Protein AF-A0A949MK57-F1 (afdb_monomer_lite)

Foldseek 3Di:
DDDDDDPDPFFPDKAKWFQFDPPPPLGRPDTHGPVPDDPVRVLRTFKMKMKTKGQDPCVVPPPDDRIDIDIDIGTDPPPD

Radius of gyration: 16.73 Å; chains: 1; bounding box: 33×36×44 Å

Secondary structure (DSSP, 8-state):
-PPP--SSTTEEEEEEEEEE-TTSSSS-SEEE-GGG--HHHHTTEEEEEEEEEEE-TTTTSTT--SEEEEEEEEE-----

pLDDT: mean 92.68, std 9.59, range [46.72, 98.56]

Structure (mmCIF, N/CA/C/O backbone):
data_AF-A0A949MK57-F1
#
_entry.id   AF-A0A949MK57-F1
#
loop_
_atom_site.group_PDB
_atom_site.id
_atom_site.type_symbol
_atom_site.label_atom_id
_atom_site.label_alt_id
_atom_site.label_comp_id
_atom_site.label_asym_id
_atom_site.label_entity_id
_atom_site.label_seq_id
_atom_site.pdbx_PDB_ins_code
_atom_site.Cartn_x
_atom_site.Cartn_y
_atom_site.Cartn_z
_atom_site.occupancy
_atom_site.B_iso_or_equiv
_atom_site.auth_seq_id
_atom_site.auth_comp_id
_atom_site.auth_asym_id
_atom_site.auth_atom_id
_atom_site.pdbx_PDB_model_num
ATOM 1 N N . GLY A 1 1 ? -16.329 -26.946 -0.737 1.00 70.81 1 GLY A N 1
ATOM 2 C CA . GLY A 1 1 ? -15.172 -26.098 -0.385 1.00 70.81 1 GLY A CA 1
ATOM 3 C C . GLY A 1 1 ? -15.124 -25.940 1.120 1.00 70.81 1 GLY A C 1
ATOM 4 O O . GLY A 1 1 ? -16.183 -25.999 1.732 1.00 70.81 1 GLY A O 1
ATOM 5 N N . ALA A 1 2 ? -13.938 -25.800 1.714 1.00 81.50 2 ALA A N 1
ATOM 6 C CA . ALA A 1 2 ? -13.810 -25.543 3.151 1.00 81.50 2 ALA A CA 1
ATOM 7 C C . ALA A 1 2 ? -14.327 -24.138 3.512 1.00 81.50 2 ALA A C 1
ATOM 9 O O . ALA A 1 2 ? -14.298 -23.235 2.673 1.00 81.50 2 ALA A O 1
ATOM 10 N N . ALA A 1 3 ? -14.803 -23.963 4.747 1.00 89.19 3 ALA A N 1
ATOM 11 C CA . ALA A 1 3 ? -15.186 -22.650 5.257 1.00 89.19 3 ALA A CA 1
ATOM 12 C C . ALA A 1 3 ? -13.947 -21.736 5.382 1.00 89.19 3 ALA A C 1
ATOM 14 O O . ALA A 1 3 ? -12.863 -22.237 5.697 1.00 89.19 3 ALA A O 1
ATOM 15 N N . PRO A 1 4 ? -14.078 -20.415 5.159 1.00 86.75 4 PRO A N 1
ATOM 16 C CA . PRO A 1 4 ? -12.982 -19.474 5.374 1.00 86.75 4 PRO A CA 1
ATOM 17 C C . PRO A 1 4 ? -12.433 -19.556 6.805 1.00 86.75 4 PRO A C 1
ATOM 19 O O . PRO A 1 4 ? -13.199 -19.525 7.767 1.00 86.75 4 PRO A O 1
ATOM 22 N N . GLN A 1 5 ? -11.106 -19.631 6.945 1.00 91.56 5 GLN A N 1
ATOM 23 C CA . GLN A 1 5 ? -10.420 -19.658 8.237 1.00 91.56 5 GLN A CA 1
ATOM 24 C C . GLN A 1 5 ? -9.773 -18.303 8.531 1.00 91.56 5 GLN A C 1
ATOM 26 O O . GLN A 1 5 ? -9.000 -17.779 7.728 1.00 91.56 5 GLN A O 1
ATOM 31 N N . THR A 1 6 ? -10.042 -17.753 9.714 1.00 89.88 6 THR A N 1
ATOM 32 C CA . THR A 1 6 ? -9.343 -16.563 10.205 1.00 89.88 6 THR A CA 1
ATOM 33 C C . THR A 1 6 ? -7.877 -16.891 10.483 1.00 89.88 6 THR A C 1
ATOM 35 O O . THR A 1 6 ? -7.582 -17.757 11.302 1.00 89.88 6 THR A O 1
ATOM 38 N N . LEU A 1 7 ? -6.959 -16.173 9.827 1.00 89.00 7 LEU A N 1
ATOM 39 C CA . LEU A 1 7 ? -5.515 -16.311 10.057 1.00 89.00 7 LEU A CA 1
ATOM 40 C C . LEU A 1 7 ? -5.026 -15.436 11.215 1.00 89.00 7 LEU A C 1
ATOM 42 O O . LEU A 1 7 ? -4.207 -15.869 12.018 1.00 89.00 7 LEU A O 1
ATOM 46 N N . VAL A 1 8 ? -5.536 -14.205 11.300 1.00 88.75 8 VAL A N 1
ATOM 47 C CA . VAL A 1 8 ? -5.186 -13.246 12.352 1.00 88.75 8 VAL A CA 1
ATOM 48 C C . VAL A 1 8 ? -6.471 -12.600 12.869 1.00 88.75 8 VAL A C 1
ATOM 50 O O . VAL A 1 8 ? -7.128 -11.873 12.118 1.00 88.75 8 VAL A O 1
ATOM 53 N N . PRO A 1 9 ? -6.863 -12.855 14.128 1.00 88.00 9 PRO A N 1
ATOM 54 C CA . PRO A 1 9 ? -8.012 -12.194 14.734 1.00 88.00 9 PRO A CA 1
ATOM 55 C C . PRO A 1 9 ? -7.845 -10.670 14.766 1.00 88.00 9 PRO A C 1
ATOM 57 O O . PRO A 1 9 ? -6.751 -10.154 14.983 1.00 88.00 9 PRO A O 1
ATOM 60 N N . GLY A 1 10 ? -8.944 -9.940 14.574 1.00 88.00 10 GLY A N 1
ATOM 61 C CA . GLY A 1 10 ? -8.974 -8.479 14.704 1.00 88.00 10 GLY A CA 1
ATOM 62 C C . GLY A 1 10 ? -8.528 -7.692 13.469 1.00 88.00 10 GLY A C 1
ATOM 63 O O . GLY A 1 10 ? -8.743 -6.482 13.453 1.00 88.00 10 GLY A O 1
ATOM 64 N N . VAL A 1 11 ? -7.982 -8.345 12.434 1.00 93.44 11 VAL A N 1
ATOM 65 C CA . VAL A 1 11 ? -7.808 -7.731 11.107 1.00 93.44 11 VAL A CA 1
ATOM 66 C C . VAL A 1 11 ? -9.177 -7.600 10.446 1.00 93.44 11 VAL A C 1
ATOM 68 O O . VAL A 1 11 ? -9.871 -8.597 10.251 1.00 93.44 11 VAL A O 1
ATOM 71 N N . THR A 1 12 ? -9.560 -6.379 10.087 1.00 94.50 12 THR A N 1
ATOM 72 C CA . THR A 1 12 ? -10.847 -6.078 9.440 1.00 94.50 12 THR A CA 1
ATOM 73 C C . THR A 1 12 ? -10.710 -5.714 7.974 1.00 94.50 12 THR A C 1
ATOM 75 O O . THR A 1 12 ? -11.671 -5.847 7.221 1.00 94.50 12 THR A O 1
ATOM 78 N N . ASN A 1 13 ? -9.522 -5.280 7.549 1.00 95.56 13 ASN A N 1
ATOM 79 C CA . ASN A 1 13 ? -9.241 -4.998 6.151 1.00 95.56 13 ASN A CA 1
ATOM 80 C C . ASN A 1 13 ? -7.760 -5.216 5.822 1.00 95.56 13 ASN A C 1
ATOM 82 O O . ASN A 1 13 ? -6.886 -5.077 6.683 1.00 95.56 13 ASN A O 1
ATOM 86 N N . MET A 1 14 ? -7.488 -5.506 4.554 1.00 95.62 14 MET A N 1
ATOM 87 C CA . MET A 1 14 ? -6.149 -5.553 3.984 1.00 95.62 14 MET A CA 1
ATOM 88 C C . MET A 1 14 ? -6.158 -4.847 2.630 1.00 95.62 14 MET A C 1
ATOM 90 O O . MET A 1 14 ? -6.980 -5.157 1.770 1.00 95.62 14 MET A O 1
ATOM 94 N N . SER A 1 15 ? -5.207 -3.941 2.420 1.00 97.50 15 SER A N 1
ATOM 95 C CA . SER A 1 15 ? -4.927 -3.361 1.109 1.00 97.50 15 SER A CA 1
ATOM 96 C C . SER A 1 15 ? -3.491 -3.641 0.686 1.00 97.50 15 SER A C 1
ATOM 98 O O . SER A 1 15 ? -2.578 -3.774 1.506 1.00 97.50 15 SER A O 1
ATOM 100 N N . VAL A 1 16 ? -3.309 -3.772 -0.625 1.00 98.00 16 VAL A N 1
ATOM 101 C CA . VAL A 1 16 ? -2.031 -4.110 -1.244 1.00 98.00 16 VAL A CA 1
ATOM 102 C C . VAL A 1 16 ? -1.782 -3.152 -2.401 1.00 98.00 16 VAL A C 1
ATOM 104 O O . VAL A 1 16 ? -2.629 -3.010 -3.282 1.00 98.00 16 VAL A O 1
ATOM 107 N N . LEU A 1 17 ? -0.614 -2.510 -2.395 1.00 98.56 17 LEU A N 1
ATOM 108 C CA . LEU A 1 17 ? -0.106 -1.712 -3.508 1.00 98.56 17 LEU A CA 1
ATOM 109 C C . LEU A 1 17 ? 1.239 -2.268 -3.981 1.00 98.56 17 LEU A C 1
ATOM 111 O O . LEU A 1 17 ? 2.064 -2.694 -3.172 1.00 98.56 17 LEU A O 1
ATOM 115 N N . TYR A 1 18 ? 1.488 -2.206 -5.281 1.00 98.00 18 TYR A N 1
ATOM 116 C CA . TYR A 1 18 ? 2.715 -2.679 -5.912 1.00 98.00 18 TYR A CA 1
ATOM 117 C C . TYR A 1 18 ? 3.660 -1.508 -6.152 1.00 98.00 18 TYR A C 1
ATOM 119 O O . TYR A 1 18 ? 3.293 -0.545 -6.821 1.00 98.00 18 TYR A O 1
ATOM 127 N N . GLY A 1 19 ? 4.866 -1.585 -5.594 1.00 97.50 19 GLY A N 1
ATOM 128 C CA . GLY A 1 19 ? 5.939 -0.633 -5.837 1.00 97.50 19 GLY A CA 1
ATOM 129 C C . GLY A 1 19 ? 6.609 -0.925 -7.176 1.00 97.50 19 GLY A C 1
ATOM 130 O O . GLY A 1 19 ? 7.327 -1.919 -7.295 1.00 97.50 19 GLY A O 1
ATOM 131 N N . VAL A 1 20 ? 6.373 -0.068 -8.166 1.00 97.00 20 VAL A N 1
ATOM 132 C CA . VAL A 1 20 ? 6.844 -0.220 -9.550 1.00 97.00 20 VAL A CA 1
ATOM 133 C C . VAL A 1 20 ? 7.978 0.763 -9.816 1.00 97.00 20 VAL A C 1
ATOM 135 O O . VAL A 1 20 ? 7.867 1.939 -9.472 1.00 97.00 20 VAL A O 1
ATOM 138 N N . ASP A 1 21 ? 9.059 0.289 -10.429 1.00 95.62 21 ASP A N 1
ATOM 139 C CA . ASP A 1 21 ? 10.189 1.108 -10.870 1.00 95.62 21 ASP A CA 1
ATOM 140 C C . ASP A 1 21 ? 10.003 1.538 -12.328 1.00 95.62 21 ASP A C 1
ATOM 142 O O . ASP A 1 21 ? 10.436 0.867 -13.264 1.00 95.62 21 ASP A O 1
ATOM 146 N N . THR A 1 22 ? 9.326 2.664 -12.539 1.00 94.25 22 THR A N 1
ATOM 147 C CA . THR A 1 22 ? 9.089 3.191 -13.893 1.00 94.25 22 THR A CA 1
ATOM 148 C C . THR A 1 22 ? 10.269 3.963 -14.472 1.00 94.25 22 THR A C 1
ATOM 150 O O . THR A 1 22 ? 10.201 4.370 -15.628 1.00 94.25 22 THR A O 1
ATOM 153 N N . ALA A 1 23 ? 11.322 4.194 -13.684 1.00 93.31 23 ALA A N 1
ATOM 154 C CA . ALA A 1 23 ? 12.514 4.928 -14.106 1.00 93.31 23 ALA A CA 1
ATOM 155 C C . ALA A 1 23 ? 13.744 4.023 -14.290 1.00 93.31 23 ALA A C 1
ATOM 157 O O . ALA A 1 23 ? 14.825 4.539 -14.561 1.00 93.31 23 ALA A O 1
ATOM 158 N N . ALA A 1 24 ? 13.595 2.701 -14.134 1.00 89.56 24 ALA A N 1
ATOM 159 C CA . ALA A 1 24 ? 14.692 1.728 -14.162 1.00 89.56 24 ALA A CA 1
ATOM 160 C C . ALA A 1 24 ? 15.838 2.067 -13.181 1.00 89.56 24 ALA A C 1
ATOM 162 O O . ALA A 1 24 ? 17.013 1.832 -13.455 1.00 89.56 24 ALA A O 1
ATOM 163 N N . SER A 1 25 ? 15.484 2.634 -12.028 1.00 90.19 25 SER A N 1
ATOM 164 C CA . SER A 1 25 ? 16.400 3.082 -10.972 1.00 90.19 25 SER A CA 1
ATOM 165 C C . SER A 1 25 ? 16.838 1.971 -10.007 1.00 90.19 25 SER A C 1
ATOM 167 O O . SER A 1 25 ? 17.731 2.173 -9.187 1.00 90.19 25 SER A O 1
ATOM 169 N N . GLY A 1 26 ? 16.185 0.809 -10.063 1.00 89.12 26 GLY A N 1
ATOM 170 C CA . GLY A 1 26 ? 16.325 -0.276 -9.096 1.00 89.12 26 GLY A CA 1
ATOM 171 C C . GLY A 1 26 ? 15.396 -0.154 -7.882 1.00 89.12 26 GLY A C 1
ATOM 172 O O . GLY A 1 26 ? 15.331 -1.091 -7.086 1.00 89.12 26 GLY A O 1
ATOM 173 N N . ALA A 1 27 ? 14.639 0.940 -7.746 1.00 91.56 27 ALA A N 1
ATOM 174 C CA . ALA A 1 27 ? 13.730 1.188 -6.627 1.00 91.56 27 ALA A CA 1
ATOM 175 C C . ALA A 1 27 ? 12.318 1.595 -7.099 1.00 91.56 27 ALA A C 1
ATOM 177 O O . ALA A 1 27 ? 12.170 2.161 -8.180 1.00 91.56 27 ALA A O 1
ATOM 178 N N . PRO A 1 28 ? 11.259 1.348 -6.300 1.00 94.56 28 PRO A N 1
ATOM 179 C CA . PRO A 1 28 ? 9.918 1.823 -6.626 1.00 94.56 28 PRO A CA 1
ATOM 180 C C . PRO A 1 28 ? 9.862 3.348 -6.779 1.00 94.56 28 PR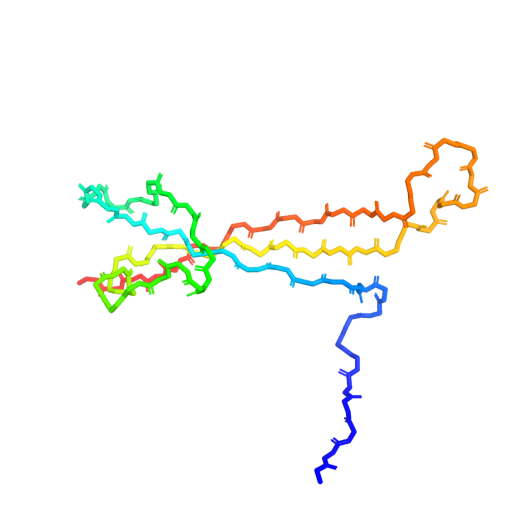O A C 1
ATOM 182 O O . PRO A 1 28 ? 10.177 4.076 -5.837 1.00 94.56 28 PRO A O 1
ATOM 185 N N . THR A 1 29 ? 9.377 3.826 -7.921 1.00 96.00 29 THR A N 1
ATOM 186 C CA . THR A 1 29 ? 9.071 5.245 -8.160 1.00 96.00 29 THR A CA 1
ATOM 187 C C . THR A 1 29 ? 7.627 5.582 -7.795 1.00 96.00 29 THR A C 1
ATOM 189 O O . THR A 1 29 ? 7.330 6.713 -7.417 1.00 96.00 29 THR A O 1
ATOM 192 N N . GLN A 1 30 ? 6.726 4.598 -7.861 1.00 96.88 30 GLN A N 1
ATOM 193 C CA . GLN A 1 30 ? 5.316 4.751 -7.506 1.00 96.88 30 GLN A CA 1
ATOM 194 C C . GLN A 1 30 ? 4.718 3.467 -6.926 1.00 96.88 30 GLN A C 1
ATOM 196 O O . GLN A 1 30 ? 5.228 2.371 -7.155 1.00 96.88 30 GLN A O 1
ATOM 201 N N . TYR A 1 31 ? 3.615 3.610 -6.185 1.00 97.88 31 TYR A N 1
ATOM 202 C CA . TYR A 1 31 ? 2.827 2.497 -5.652 1.00 97.88 31 TYR A CA 1
ATOM 203 C C . TYR A 1 31 ? 1.449 2.472 -6.308 1.00 97.88 31 TYR A C 1
ATOM 205 O O . TYR A 1 31 ? 0.689 3.429 -6.173 1.00 97.88 31 TYR A O 1
ATOM 213 N N . LEU A 1 32 ? 1.126 1.377 -6.993 1.00 98.31 32 LEU A N 1
ATOM 214 C CA . LEU A 1 32 ? -0.102 1.229 -7.774 1.00 98.31 32 LEU A CA 1
ATOM 215 C C . LEU A 1 32 ? -1.010 0.144 -7.193 1.00 98.31 32 LEU A C 1
ATOM 217 O O . LEU A 1 32 ? -0.541 -0.897 -6.731 1.00 98.31 32 LEU A O 1
ATOM 221 N N . ALA A 1 33 ? -2.323 0.373 -7.235 1.00 98.00 33 ALA A N 1
ATOM 222 C CA . ALA A 1 33 ? -3.306 -0.676 -6.978 1.00 98.00 33 ALA A CA 1
ATOM 223 C C . ALA A 1 33 ? -3.345 -1.665 -8.151 1.00 98.00 33 ALA A C 1
ATOM 225 O O . ALA A 1 33 ? -3.043 -1.291 -9.284 1.00 98.00 33 ALA A O 1
ATOM 226 N N . ALA A 1 34 ? -3.782 -2.904 -7.903 1.00 97.00 34 ALA A N 1
ATOM 227 C CA . ALA A 1 34 ? -3.886 -3.936 -8.943 1.00 97.00 34 ALA A CA 1
ATOM 228 C C . ALA A 1 34 ? -4.703 -3.476 -10.166 1.00 97.00 34 ALA A C 1
ATOM 230 O O . ALA A 1 34 ? -4.346 -3.784 -11.297 1.00 97.00 34 ALA A O 1
ATOM 231 N N . SER A 1 35 ? -5.763 -2.694 -9.942 1.00 97.62 35 SER A N 1
ATOM 232 C CA . SER A 1 35 ? -6.628 -2.149 -10.996 1.00 97.62 35 SER A CA 1
ATOM 233 C C . SER A 1 35 ? -5.939 -1.140 -11.922 1.00 97.62 35 SER A C 1
ATOM 235 O O . SER A 1 35 ? -6.434 -0.901 -13.017 1.00 97.62 35 SER A O 1
ATOM 237 N N . ALA A 1 36 ? -4.815 -0.556 -11.501 1.00 97.38 36 ALA A N 1
ATOM 238 C CA . ALA A 1 36 ? -4.017 0.383 -12.289 1.00 97.38 36 ALA A CA 1
ATOM 239 C C . ALA A 1 36 ? -2.773 -0.274 -12.920 1.00 97.38 36 ALA A C 1
ATOM 241 O O . ALA A 1 36 ? -1.981 0.404 -13.577 1.00 97.38 36 ALA A O 1
ATOM 242 N N . MET A 1 37 ? -2.568 -1.580 -12.713 1.00 97.25 37 MET A N 1
ATOM 243 C CA . MET A 1 37 ? -1.420 -2.302 -13.260 1.00 97.25 37 MET A CA 1
ATOM 244 C C . MET A 1 37 ? -1.641 -2.653 -14.733 1.00 97.25 37 MET A C 1
ATOM 246 O O . MET A 1 37 ? -2.708 -3.112 -15.133 1.00 97.25 37 MET A O 1
ATOM 250 N N . THR A 1 38 ? -0.590 -2.497 -15.535 1.00 96.56 38 THR A N 1
ATOM 251 C CA . THR A 1 38 ? -0.525 -2.970 -16.925 1.00 96.56 38 THR A CA 1
ATOM 252 C C . THR A 1 38 ? 0.449 -4.150 -17.022 1.00 96.56 38 THR A C 1
ATOM 254 O O . THR A 1 38 ? 1.298 -4.298 -16.138 1.00 96.56 38 THR A O 1
ATOM 257 N N . PRO A 1 39 ? 0.400 -4.974 -18.091 1.00 95.12 39 PRO A N 1
ATOM 258 C CA . PRO A 1 39 ? 1.378 -6.043 -18.320 1.00 95.12 39 PRO A CA 1
ATOM 259 C C . PRO A 1 39 ? 2.843 -5.601 -18.165 1.00 95.12 39 PRO A C 1
ATOM 261 O O . PRO A 1 39 ? 3.634 -6.315 -17.558 1.00 95.12 39 PRO A O 1
ATOM 264 N N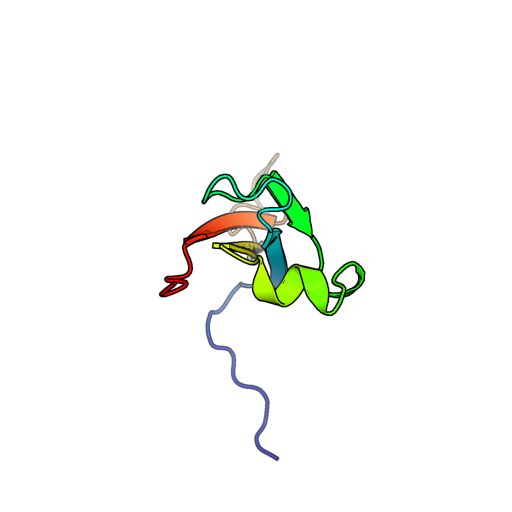 . ALA A 1 40 ? 3.186 -4.395 -18.631 1.00 93.12 40 ALA A N 1
ATOM 265 C CA . ALA A 1 40 ? 4.539 -3.844 -18.532 1.00 93.12 40 ALA A CA 1
ATOM 266 C C . ALA A 1 40 ? 4.939 -3.435 -17.102 1.00 93.12 40 ALA A C 1
ATOM 268 O O . ALA A 1 40 ? 6.113 -3.476 -16.752 1.00 93.12 40 ALA A O 1
ATOM 269 N N . TYR A 1 41 ? 3.986 -3.051 -16.247 1.00 95.44 41 TYR A N 1
ATOM 270 C CA . TYR A 1 41 ? 4.301 -2.701 -14.859 1.00 95.44 41 TYR A CA 1
ATOM 271 C C . TYR A 1 41 ? 4.611 -3.919 -13.998 1.00 95.44 41 TYR A C 1
ATOM 273 O O . TYR A 1 41 ? 5.419 -3.809 -13.077 1.00 95.44 41 TYR A O 1
ATOM 281 N N . TRP A 1 42 ? 4.042 -5.086 -14.313 1.00 94.06 42 TRP A N 1
ATOM 282 C CA . TRP A 1 42 ? 4.318 -6.318 -13.572 1.00 94.06 42 TRP A CA 1
ATOM 283 C C . TRP A 1 42 ? 5.790 -6.726 -13.630 1.00 94.06 42 TRP A C 1
ATOM 285 O O . TRP A 1 42 ? 6.349 -7.136 -12.615 1.00 94.06 42 TRP A O 1
ATOM 295 N N . THR A 1 43 ? 6.447 -6.544 -14.777 1.00 92.81 43 THR A N 1
ATOM 296 C CA . THR A 1 43 ? 7.875 -6.858 -14.935 1.00 92.81 43 THR A CA 1
ATOM 297 C C . THR A 1 43 ? 8.786 -5.866 -14.204 1.00 92.81 43 THR A C 1
ATOM 299 O O . THR A 1 43 ? 9.952 -6.166 -13.956 1.00 92.81 43 THR A O 1
ATOM 302 N N . ALA A 1 44 ? 8.260 -4.701 -13.820 1.00 94.62 44 ALA A N 1
ATOM 303 C CA . ALA A 1 44 ? 8.989 -3.628 -13.149 1.00 94.62 44 ALA A CA 1
ATOM 304 C C . ALA A 1 44 ? 8.695 -3.528 -11.638 1.00 94.62 44 ALA A C 1
ATOM 306 O O . ALA A 1 44 ? 9.137 -2.581 -10.984 1.00 94.62 44 ALA A O 1
ATOM 307 N N . VAL A 1 45 ? 7.966 -4.484 -11.050 1.00 95.81 45 VAL A N 1
ATOM 308 C CA . VAL A 1 45 ? 7.703 -4.496 -9.603 1.00 95.81 45 VAL A CA 1
ATOM 309 C C . VAL A 1 45 ? 8.996 -4.774 -8.824 1.00 95.81 45 VAL A C 1
ATOM 311 O O . VAL A 1 45 ? 9.751 -5.697 -9.141 1.00 95.81 45 VAL A O 1
ATOM 314 N N . LYS A 1 46 ? 9.233 -3.978 -7.775 1.00 95.69 46 LYS A N 1
ATOM 315 C CA . LYS A 1 46 ? 10.372 -4.104 -6.846 1.00 95.69 46 LYS A CA 1
ATOM 316 C C . LYS A 1 46 ? 9.945 -4.311 -5.394 1.00 95.69 46 LYS A C 1
ATOM 318 O O . LYS A 1 46 ? 10.723 -4.809 -4.584 1.00 95.69 46 LYS A O 1
ATOM 323 N N . SER A 1 47 ? 8.721 -3.937 -5.033 1.00 96.88 47 SER A N 1
ATOM 324 C CA . SER A 1 47 ? 8.206 -4.136 -3.680 1.00 96.88 47 SER A CA 1
ATOM 325 C C . SER A 1 47 ? 6.690 -4.273 -3.658 1.00 96.88 47 SER A C 1
ATOM 327 O O . SER A 1 47 ? 5.994 -3.958 -4.624 1.00 96.88 47 SER A O 1
ATOM 329 N N . VAL A 1 48 ? 6.170 -4.712 -2.519 1.00 97.62 48 VAL A N 1
ATOM 330 C CA . VAL A 1 48 ? 4.746 -4.661 -2.199 1.00 97.62 48 VAL A CA 1
ATOM 331 C C . VAL A 1 48 ? 4.575 -3.880 -0.902 1.00 97.62 48 VAL A C 1
ATOM 333 O O . VAL A 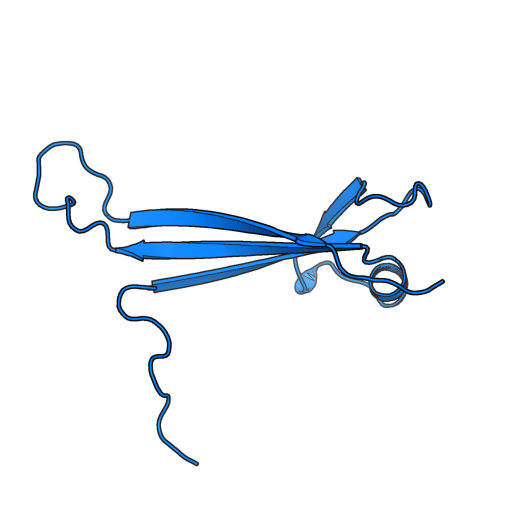1 48 ? 5.280 -4.124 0.076 1.00 97.62 48 VAL A O 1
ATOM 336 N N . ARG A 1 49 ? 3.638 -2.935 -0.876 1.00 98.31 49 ARG A N 1
ATOM 337 C CA . ARG A 1 49 ? 3.183 -2.266 0.342 1.00 98.31 49 ARG 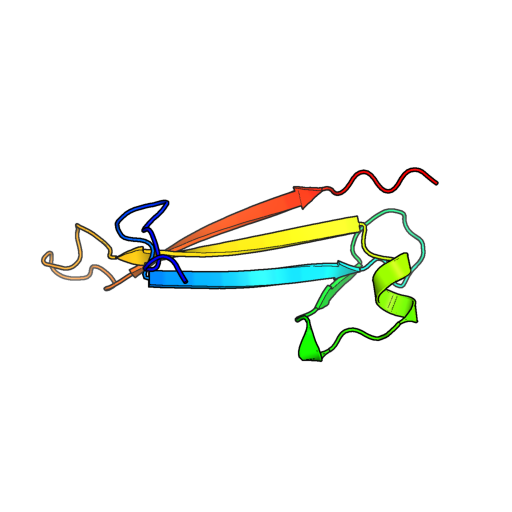A CA 1
ATOM 338 C C . ARG A 1 49 ? 1.881 -2.913 0.785 1.00 98.31 49 ARG A C 1
ATOM 340 O O . ARG A 1 49 ? 0.874 -2.806 0.091 1.00 98.31 49 ARG A O 1
ATOM 347 N N . VAL A 1 50 ? 1.918 -3.558 1.942 1.00 98.00 50 VAL A N 1
ATOM 348 C CA . VAL A 1 50 ? 0.751 -4.159 2.586 1.00 98.00 50 VAL A CA 1
ATOM 349 C C . VAL A 1 50 ? 0.318 -3.258 3.732 1.00 98.00 50 VAL A C 1
ATOM 351 O O . VAL A 1 50 ? 1.138 -2.920 4.588 1.00 98.00 50 VAL A O 1
ATOM 354 N N . THR A 1 51 ? -0.960 -2.895 3.762 1.00 98.25 51 THR A N 1
ATOM 355 C CA . THR A 1 51 ? -1.576 -2.187 4.884 1.00 98.25 51 THR A CA 1
ATOM 356 C C . THR A 1 51 ? -2.679 -3.054 5.474 1.00 98.25 51 THR A C 1
ATOM 358 O O . THR A 1 51 ? -3.603 -3.464 4.776 1.00 98.25 51 THR A O 1
ATOM 361 N N . LEU A 1 52 ? -2.571 -3.334 6.768 1.00 97.19 52 LEU A N 1
ATOM 362 C CA . LEU A 1 52 ? -3.570 -4.049 7.552 1.00 97.19 52 LEU A CA 1
ATOM 363 C C . LEU A 1 52 ? -4.309 -3.058 8.444 1.00 97.19 52 LEU A C 1
ATOM 365 O O . LEU A 1 52 ? -3.680 -2.232 9.109 1.00 97.19 52 LEU A O 1
ATOM 369 N N . THR A 1 53 ? -5.631 -3.165 8.481 1.00 97.75 53 THR A N 1
ATOM 370 C CA . THR A 1 53 ? -6.485 -2.416 9.403 1.00 97.75 53 THR A CA 1
ATOM 371 C C . THR A 1 53 ? -6.955 -3.353 10.505 1.00 97.75 53 THR A C 1
ATOM 373 O O . THR A 1 53 ? -7.485 -4.427 10.221 1.00 97.75 53 THR A O 1
ATOM 376 N N . PHE A 1 54 ? -6.769 -2.936 11.753 1.00 96.38 54 PHE A N 1
ATOM 377 C CA . PHE A 1 54 ? -7.187 -3.670 12.940 1.00 96.38 54 PHE A CA 1
ATOM 378 C C . PHE A 1 54 ? -8.249 -2.893 13.703 1.00 96.38 54 PHE A C 1
ATOM 380 O O . PHE A 1 54 ? -8.205 -1.661 13.738 1.00 96.38 54 PHE A O 1
ATOM 387 N N . ASN A 1 55 ? -9.138 -3.606 14.390 1.00 94.69 55 ASN A N 1
ATOM 388 C CA . ASN A 1 55 ? -9.950 -2.998 15.442 1.00 94.69 55 ASN A CA 1
ATOM 389 C C . ASN A 1 55 ? -9.041 -2.441 16.542 1.00 94.69 55 ASN A C 1
ATOM 391 O O . ASN A 1 55 ? -8.125 -3.124 17.001 1.00 94.69 55 ASN A O 1
ATOM 395 N N . ASN A 1 56 ? -9.300 -1.209 16.977 1.00 94.44 56 ASN A N 1
ATOM 396 C CA . ASN A 1 56 ? -8.566 -0.616 18.085 1.00 94.44 56 ASN A CA 1
ATOM 397 C C . ASN A 1 56 ? -9.156 -1.110 19.420 1.00 94.44 56 ASN A C 1
ATOM 399 O O . ASN A 1 56 ? -10.295 -0.752 19.732 1.00 94.44 56 ASN A O 1
ATOM 403 N N . PRO A 1 57 ? -8.417 -1.871 20.249 1.00 93.19 57 PRO A N 1
ATOM 404 C CA . PRO A 1 57 ? -8.922 -2.312 21.552 1.00 93.19 57 PRO A CA 1
ATOM 405 C C . PRO A 1 57 ? -9.186 -1.143 22.511 1.00 93.19 57 PRO A C 1
ATOM 407 O O . PRO A 1 57 ? -9.955 -1.288 23.457 1.00 93.19 57 PRO A O 1
ATOM 410 N N . LEU A 1 58 ? -8.582 0.024 22.260 1.00 95.81 58 LEU A N 1
ATOM 411 C CA . LEU A 1 58 ? -8.802 1.236 23.040 1.00 95.81 58 LEU A CA 1
ATOM 412 C C . LEU A 1 58 ? -9.987 2.069 22.541 1.00 95.81 58 LEU A C 1
ATOM 414 O O . LEU A 1 58 ? -10.273 3.084 23.160 1.00 95.81 58 LEU A O 1
ATOM 418 N N . TYR A 1 59 ? -10.696 1.668 21.479 1.00 95.94 59 TYR A N 1
ATOM 419 C CA . TYR A 1 59 ? -11.851 2.414 20.959 1.00 95.94 59 TYR A CA 1
ATOM 420 C C . TYR A 1 59 ? -12.903 2.811 22.020 1.00 95.94 59 TYR A C 1
ATOM 422 O O . TYR A 1 59 ? -13.437 3.913 21.919 1.00 95.94 59 TYR A O 1
ATOM 430 N N . PRO A 1 60 ? -13.182 2.004 23.068 1.00 96.50 60 PRO A N 1
ATOM 431 C CA . PRO A 1 60 ? -14.097 2.420 24.134 1.00 96.50 60 PRO A CA 1
ATOM 432 C C . PRO A 1 60 ? -13.613 3.617 24.972 1.00 96.50 60 PRO A C 1
ATOM 434 O O . PRO A 1 60 ? -14.393 4.173 25.740 1.00 96.50 60 PRO A O 1
ATOM 437 N N . GLN A 1 61 ? -12.336 3.999 24.875 1.00 97.00 61 GLN A N 1
ATOM 438 C CA . GLN A 1 61 ? -11.771 5.137 25.595 1.00 97.00 61 GLN A CA 1
ATOM 439 C C . GLN A 1 61 ? -12.015 6.448 24.826 1.00 97.00 61 GLN A C 1
ATOM 441 O O . GLN A 1 61 ? -11.895 6.473 23.596 1.00 97.00 61 GLN A O 1
ATOM 446 N N . PRO A 1 62 ? -12.296 7.567 25.520 1.00 97.12 62 PRO A N 1
ATOM 447 C CA . PRO A 1 62 ? -12.508 8.857 24.871 1.00 97.12 62 PRO A CA 1
ATOM 448 C C . PRO A 1 62 ? -11.340 9.262 23.958 1.00 97.12 62 PRO A C 1
ATOM 450 O O . PRO A 1 62 ? -10.178 9.232 24.360 1.00 97.12 62 PRO A O 1
ATOM 453 N N . GLY A 1 63 ? -11.658 9.666 22.726 1.00 96.00 63 GLY A N 1
ATOM 454 C CA . GLY A 1 63 ? -10.683 10.184 21.758 1.00 96.00 63 GLY A CA 1
ATOM 455 C C . GLY A 1 63 ? -9.906 9.130 20.961 1.00 96.00 63 GLY A C 1
ATOM 456 O O . GLY A 1 63 ? -9.040 9.499 20.171 1.00 96.00 63 GLY A O 1
ATOM 457 N N . GLN A 1 64 ? -10.199 7.838 21.124 1.00 97.56 64 GLN A N 1
ATOM 458 C CA . GLN A 1 64 ? -9.530 6.773 20.374 1.00 97.56 64 GLN A CA 1
ATOM 459 C C . GLN A 1 64 ? -10.239 6.472 19.040 1.00 97.56 64 GLN A C 1
ATOM 461 O O . GLN A 1 64 ? -11.468 6.384 19.004 1.00 97.56 64 GLN A O 1
ATOM 466 N N . PRO A 1 65 ? -9.504 6.278 17.925 1.00 96.56 65 PRO A N 1
ATOM 467 C CA . PRO A 1 65 ? -10.111 5.889 16.654 1.00 96.56 65 PRO A CA 1
ATOM 468 C C . PRO A 1 65 ? -10.634 4.449 16.718 1.00 96.56 65 PRO A C 1
ATOM 470 O O . PRO A 1 65 ? -10.082 3.621 17.441 1.00 96.56 65 PRO A O 1
ATOM 473 N N . ALA A 1 66 ? -11.651 4.120 15.916 1.00 95.19 66 ALA A N 1
ATOM 474 C CA . ALA A 1 66 ? -12.220 2.766 15.857 1.00 95.19 66 ALA A CA 1
ATOM 475 C C . ALA A 1 66 ? -11.230 1.708 15.348 1.00 95.19 66 ALA A C 1
ATOM 477 O O . ALA A 1 66 ? -11.310 0.536 15.718 1.00 95.19 66 ALA A O 1
ATOM 478 N N . THR A 1 67 ? -10.272 2.123 14.519 1.00 96.44 67 THR A N 1
ATOM 479 C CA . THR A 1 67 ? -9.287 1.234 13.909 1.00 96.44 67 THR A CA 1
ATOM 480 C C . THR A 1 67 ? -7.890 1.824 13.938 1.00 96.44 67 THR A C 1
ATOM 482 O O . THR A 1 67 ? -7.721 3.043 13.895 1.00 96.44 67 THR A O 1
ATOM 485 N N . VAL A 1 68 ? -6.890 0.950 13.911 1.00 96.44 68 VAL A N 1
ATOM 486 C CA . VAL A 1 68 ? -5.479 1.304 13.722 1.00 96.44 68 VAL A CA 1
ATOM 487 C C . VAL A 1 68 ? -4.927 0.605 12.485 1.00 96.44 68 VAL A C 1
ATOM 489 O O . VAL A 1 68 ? -5.384 -0.477 12.116 1.00 96.44 68 VAL A O 1
ATOM 492 N N . THR A 1 69 ? -3.946 1.220 11.827 1.00 97.19 69 THR A N 1
ATOM 493 C CA . THR A 1 69 ? -3.333 0.664 10.616 1.00 97.19 69 THR A CA 1
ATOM 494 C C . THR A 1 69 ? -1.878 0.298 10.841 1.00 97.19 69 THR A C 1
ATOM 496 O O . THR A 1 69 ? -1.109 1.098 11.370 1.00 97.19 69 THR A O 1
ATOM 499 N N . PHE A 1 70 ? -1.479 -0.866 10.343 1.00 95.81 70 PHE A N 1
ATOM 500 C CA . PHE A 1 70 ? -0.087 -1.282 10.234 1.00 95.81 70 PHE A CA 1
ATOM 501 C C . PHE A 1 70 ? 0.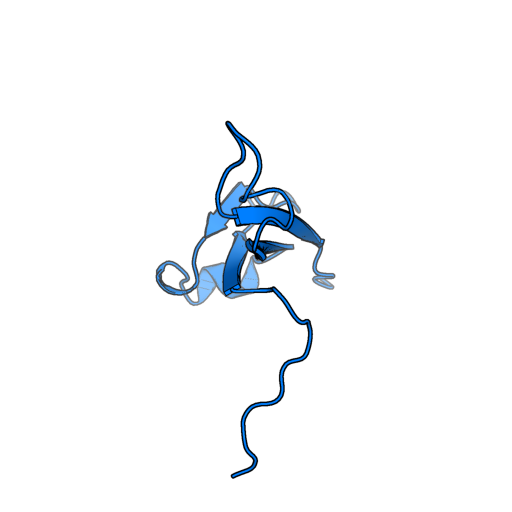296 -1.354 8.759 1.00 95.81 70 PHE A C 1
ATOM 503 O O . PHE A 1 70 ? -0.379 -2.029 7.986 1.00 95.81 70 PHE A O 1
ATOM 510 N N . THR A 1 71 ? 1.381 -0.685 8.365 1.00 98.12 71 THR A N 1
ATOM 511 C CA . THR A 1 71 ? 1.890 -0.734 6.989 1.00 98.12 71 THR A CA 1
ATOM 512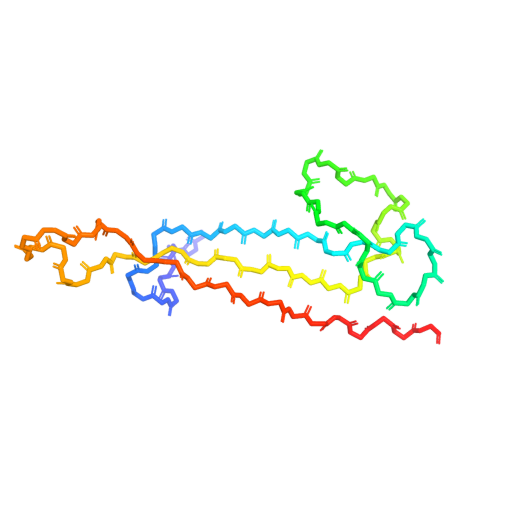 C C . THR A 1 71 ? 3.284 -1.338 6.960 1.00 98.12 71 THR A C 1
ATOM 514 O O . THR A 1 71 ? 4.175 -0.897 7.687 1.00 98.12 71 THR A O 1
ATOM 517 N N . ARG A 1 72 ? 3.494 -2.306 6.065 1.00 97.62 72 ARG A N 1
ATOM 518 C CA . ARG A 1 72 ? 4.801 -2.901 5.788 1.00 97.62 72 ARG A CA 1
ATOM 519 C C . ARG A 1 72 ? 5.104 -2.827 4.298 1.00 97.62 72 ARG A C 1
ATOM 521 O O . ARG A 1 72 ? 4.317 -3.282 3.474 1.00 97.62 72 ARG A O 1
ATOM 528 N N . VAL A 1 73 ? 6.274 -2.289 3.963 1.00 97.12 73 VAL A N 1
ATOM 529 C CA . VAL A 1 73 ? 6.862 -2.444 2.630 1.00 97.12 73 VAL A CA 1
ATOM 530 C C . VAL A 1 73 ? 7.753 -3.680 2.650 1.00 97.12 73 VAL A C 1
ATOM 532 O O . VAL A 1 73 ? 8.623 -3.815 3.512 1.00 97.12 73 VAL A O 1
ATOM 535 N N . ILE A 1 74 ? 7.499 -4.591 1.722 1.00 96.69 74 ILE A N 1
ATOM 536 C CA . ILE A 1 74 ? 8.213 -5.850 1.550 1.00 96.69 74 ILE A CA 1
ATOM 537 C C . ILE A 1 74 ? 8.954 -5.742 0.223 1.00 96.69 74 ILE A C 1
ATOM 539 O O . ILE A 1 74 ? 8.327 -5.628 -0.831 1.00 96.69 74 ILE A O 1
ATOM 543 N N . ALA A 1 75 ? 10.284 -5.722 0.278 1.00 94.25 75 ALA A N 1
ATOM 544 C CA . ALA A 1 75 ? 11.102 -5.782 -0.923 1.00 94.25 75 ALA A CA 1
ATOM 545 C C . ALA A 1 75 ? 10.928 -7.153 -1.584 1.00 94.25 75 ALA A C 1
ATOM 547 O O . ALA A 1 75 ? 10.917 -8.180 -0.902 1.00 94.25 75 ALA A O 1
ATOM 548 N N . LEU A 1 76 ? 10.787 -7.159 -2.904 1.00 91.31 76 LEU A N 1
ATOM 549 C CA . LEU A 1 76 ? 10.778 -8.379 -3.693 1.00 91.31 76 LEU A CA 1
ATOM 550 C C . LEU A 1 76 ? 12.175 -8.563 -4.274 1.00 91.31 76 LEU A C 1
ATOM 552 O O . LEU A 1 76 ? 12.723 -7.645 -4.885 1.00 91.31 76 LEU A O 1
ATOM 556 N N . LEU A 1 77 ? 12.750 -9.751 -4.088 1.00 72.88 77 LEU A N 1
ATOM 557 C CA . LEU A 1 77 ? 13.953 -10.125 -4.816 1.00 72.88 77 LEU A CA 1
ATOM 558 C C . LEU A 1 77 ? 13.540 -10.347 -6.272 1.00 72.88 77 LEU A C 1
ATOM 560 O O . LEU A 1 77 ? 12.962 -11.376 -6.609 1.00 72.88 77 LEU A O 1
ATOM 564 N N . ASN A 1 78 ? 13.782 -9.359 -7.123 1.00 58.44 78 ASN A N 1
ATOM 565 C CA . ASN A 1 78 ? 13.666 -9.544 -8.558 1.00 58.44 78 ASN A CA 1
ATOM 566 C C . ASN A 1 78 ? 15.080 -9.879 -9.040 1.00 58.44 78 ASN A C 1
ATOM 568 O O . ASN A 1 78 ? 15.902 -8.977 -9.187 1.00 58.44 78 ASN A O 1
ATOM 572 N N . ALA A 1 79 ? 15.399 -11.174 -9.122 1.00 46.72 79 ALA A N 1
ATOM 573 C CA . ALA A 1 79 ? 16.657 -11.627 -9.700 1.00 46.72 79 ALA A CA 1
ATOM 574 C C . ALA A 1 79 ? 16.660 -11.211 -11.177 1.00 46.72 79 ALA A C 1
ATOM 576 O O . ALA A 1 79 ? 15.919 -11.774 -11.980 1.00 46.72 79 ALA A O 1
ATOM 577 N N . SER A 1 80 ? 17.416 -10.158 -11.483 1.00 48.12 80 SER A N 1
ATOM 578 C CA . SER A 1 80 ? 17.800 -9.759 -12.839 1.00 48.12 80 SER A CA 1
ATOM 579 C C . SER A 1 80 ? 18.922 -10.644 -13.352 1.00 48.12 80 SER A C 1
ATOM 581 O O . SER A 1 80 ? 19.871 -10.837 -12.555 1.00 48.12 80 SER A O 1
#

Sequence (80 aa):
GAAPQTLVPGVTNMSVLYGVDTAASGAPTQYLAASAMTPAYWTAVKSVRVTLTFNNPLYPQPGQPATVTFTRVIALLNAS